Protein AF-A0A2N2MME7-F1 (afdb_monomer_lite)

Sequence (138 aa):
MQFLLTRYKDKFPQVGLAIVLGLVLFVENSAFMFFGTQQIQPSSSSIYLYSISIASILALWVHYDSRSSGISLGMDQAMYIFFGWPITFPIYAFRSRGFRRGGLLLLAFLGITILAVIIAFVITIILNIGIAIISVGK

Secondary structure (DSSP, 8-state):
-HHHHHHHHTHHHHHHHHHHHHHHHHHHHHHHHHHHHTTPPPPHHHHHHHHHHHHHHHHHHHHHHHHHHT----TTHHHHHHHHHHHHHHHHHHHHHHHHHHHHHHHHHHHHHHHHHHHHHHHHHHHHHHHHHHHHT-

Structure (mmCIF, N/CA/C/O backbone):
data_AF-A0A2N2MME7-F1
#
_entry.id   AF-A0A2N2MME7-F1
#
loop_
_atom_site.group_PDB
_atom_site.id
_atom_site.type_symbol
_atom_site.label_atom_id
_atom_site.label_alt_id
_atom_site.label_comp_id
_atom_site.label_asym_id
_atom_site.label_entity_id
_atom_site.label_seq_id
_atom_site.pdbx_PDB_ins_code
_atom_site.Cartn_x
_atom_site.Cartn_y
_atom_site.Cartn_z
_atom_site.occupancy
_atom_site.B_iso_or_equiv
_atom_site.auth_seq_id
_atom_site.auth_comp_id
_atom_site.auth_asym_id
_atom_site.auth_atom_id
_atom_site.pdbx_PDB_model_num
ATOM 1 N N . MET A 1 1 ? -3.282 -13.848 33.051 1.00 47.06 1 MET A N 1
ATOM 2 C CA . MET A 1 1 ? -2.442 -14.481 32.003 1.00 47.06 1 MET A CA 1
ATOM 3 C C . MET A 1 1 ? -3.173 -14.660 30.661 1.00 47.06 1 MET A C 1
ATOM 5 O O . MET A 1 1 ? -2.563 -14.393 29.636 1.00 47.06 1 MET A O 1
ATOM 9 N N . GLN A 1 2 ? -4.477 -14.988 30.629 1.00 46.09 2 GLN A N 1
ATOM 10 C CA . GLN A 1 2 ? -5.284 -15.079 29.387 1.00 46.09 2 GLN A CA 1
ATOM 11 C C . GLN A 1 2 ? -5.316 -13.800 28.519 1.00 46.09 2 GLN A C 1
ATOM 13 O O . GLN A 1 2 ? -5.318 -13.897 27.298 1.00 46.09 2 GLN A O 1
ATOM 18 N N . PHE A 1 3 ? -5.263 -12.608 29.126 1.00 47.12 3 PHE A N 1
ATOM 19 C CA . PHE A 1 3 ? -5.326 -11.318 28.415 1.00 47.12 3 PHE A CA 1
ATOM 20 C C . PHE A 1 3 ? -4.100 -11.017 27.525 1.00 47.12 3 PHE A C 1
ATOM 22 O O . PHE A 1 3 ? -4.172 -10.210 26.602 1.00 47.12 3 PHE A O 1
ATOM 29 N N . LEU A 1 4 ? -2.953 -11.650 27.799 1.00 48.53 4 LEU A N 1
ATOM 30 C CA . LEU A 1 4 ? -1.739 -11.478 26.990 1.00 48.53 4 LEU A CA 1
ATOM 31 C C . LEU A 1 4 ? -1.727 -12.403 25.766 1.00 48.53 4 LEU A C 1
ATOM 33 O O . LEU A 1 4 ? -1.183 -12.029 24.729 1.00 48.53 4 LEU A O 1
ATOM 37 N N . LEU A 1 5 ? -2.363 -13.575 25.867 1.00 47.44 5 LEU A N 1
ATOM 38 C CA . LEU A 1 5 ? -2.433 -14.554 24.779 1.00 47.44 5 LEU A CA 1
ATOM 39 C C . LEU A 1 5 ? -3.387 -14.112 23.660 1.00 47.44 5 LEU A C 1
ATOM 41 O O . LEU A 1 5 ? -3.098 -14.346 22.489 1.00 47.44 5 LEU A O 1
ATOM 45 N N . THR A 1 6 ? -4.479 -13.416 23.990 1.00 51.62 6 THR A N 1
ATOM 46 C CA . THR A 1 6 ? -5.397 -12.834 22.993 1.00 51.62 6 THR A CA 1
ATOM 47 C C . THR A 1 6 ? -4.729 -11.714 22.195 1.00 51.62 6 THR A C 1
ATOM 49 O O . THR A 1 6 ? -4.706 -11.763 20.970 1.00 51.62 6 THR A O 1
ATOM 52 N N . ARG A 1 7 ? -4.039 -10.783 22.870 1.00 50.59 7 ARG A N 1
ATOM 53 C CA . ARG A 1 7 ? -3.322 -9.667 22.220 1.00 50.59 7 ARG A CA 1
ATOM 54 C C . ARG A 1 7 ? -2.233 -10.095 21.229 1.00 50.59 7 ARG A C 1
ATOM 56 O O . ARG A 1 7 ? -1.903 -9.327 20.328 1.00 50.59 7 ARG A O 1
ATOM 63 N N . TYR A 1 8 ? -1.620 -11.264 21.427 1.00 47.22 8 TYR A N 1
ATOM 64 C CA . TYR A 1 8 ? -0.568 -11.779 20.544 1.00 47.22 8 TYR A CA 1
ATOM 65 C C . TYR A 1 8 ? -1.148 -12.394 19.262 1.00 47.22 8 TYR A C 1
ATOM 67 O O . TYR A 1 8 ? -0.596 -12.201 18.180 1.00 47.22 8 TYR A O 1
ATOM 75 N N . LYS A 1 9 ? -2.303 -13.065 19.368 1.00 50.97 9 LYS A N 1
ATOM 76 C CA . LYS A 1 9 ? -3.005 -13.694 18.238 1.00 50.97 9 LYS A CA 1
ATOM 77 C C . LYS A 1 9 ? -3.521 -12.662 17.225 1.00 50.97 9 LYS A C 1
ATOM 79 O O . LYS A 1 9 ? -3.530 -12.927 16.027 1.00 50.97 9 LYS A O 1
ATOM 84 N N . ASP A 1 10 ? -3.848 -11.466 17.705 1.00 55.22 10 ASP A N 1
ATOM 85 C CA . ASP A 1 10 ? -4.435 -10.392 16.902 1.00 55.22 10 ASP A CA 1
ATOM 86 C C . ASP A 1 10 ? -3.422 -9.521 16.137 1.00 55.22 10 ASP A C 1
ATOM 88 O O . ASP A 1 10 ? -3.782 -8.848 15.173 1.00 55.22 10 ASP A O 1
ATOM 92 N N . LYS A 1 11 ? -2.135 -9.540 16.512 1.00 57.62 11 LYS A N 1
ATOM 93 C CA . LYS A 1 11 ? -1.083 -8.815 15.769 1.00 57.62 11 LYS A CA 1
ATOM 94 C C . LYS A 1 11 ? -0.630 -9.543 14.503 1.00 57.62 11 LYS A C 1
ATOM 96 O O . LYS A 1 11 ? -0.173 -8.902 13.559 1.00 57.62 11 LYS A O 1
ATOM 101 N N . PHE A 1 12 ? -0.771 -10.868 14.477 1.00 59.06 12 PHE A N 1
ATOM 102 C CA . PHE A 1 12 ? -0.421 -11.716 13.338 1.00 59.06 12 PHE A CA 1
ATOM 103 C C . PHE A 1 12 ? -1.139 -11.324 12.026 1.00 59.06 12 PHE A C 1
ATOM 105 O O . PHE A 1 12 ? -0.449 -11.158 11.018 1.00 59.06 12 PHE A O 1
ATOM 112 N N . PRO A 1 13 ? -2.470 -11.079 12.000 1.00 76.56 13 PRO A N 1
ATOM 113 C CA . PRO A 1 13 ? -3.146 -10.649 10.775 1.00 76.56 13 PRO A CA 1
ATOM 114 C C . PRO A 1 13 ? -2.687 -9.270 10.286 1.00 76.56 13 PRO A C 1
ATOM 116 O O . PRO A 1 13 ? -2.645 -9.042 9.084 1.00 76.56 13 PRO A O 1
ATOM 119 N N . GLN A 1 14 ? -2.293 -8.357 11.177 1.00 81.50 14 GLN A N 1
ATOM 120 C CA . GLN A 1 14 ? -1.911 -6.991 10.793 1.00 81.50 14 GLN A CA 1
ATOM 121 C C . GLN A 1 14 ? -0.571 -6.958 10.057 1.00 81.50 14 GLN A C 1
ATOM 123 O O . GLN A 1 14 ? -0.448 -6.308 9.023 1.00 81.50 14 GLN A O 1
ATOM 128 N N . VAL A 1 15 ? 0.425 -7.695 10.558 1.00 85.00 15 VAL A N 1
ATOM 129 C CA . VAL A 1 15 ? 1.726 -7.820 9.881 1.00 85.00 15 VAL A CA 1
ATOM 130 C C . VAL A 1 15 ? 1.561 -8.552 8.550 1.00 85.00 15 VAL A C 1
ATOM 132 O O . VAL A 1 15 ? 2.112 -8.110 7.545 1.00 85.00 15 VAL A O 1
ATOM 135 N N . GLY A 1 16 ? 0.751 -9.616 8.517 1.00 89.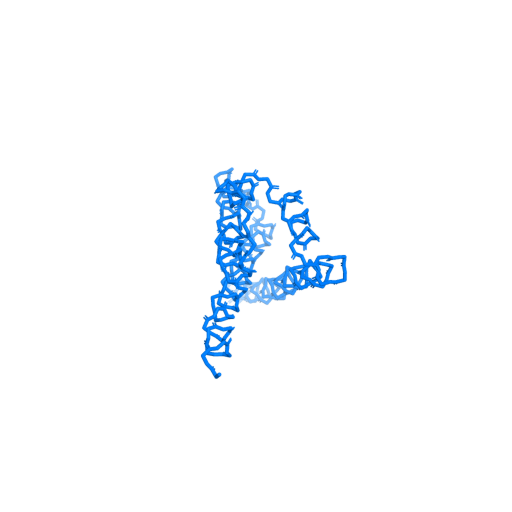69 16 GLY A N 1
ATOM 136 C CA . GLY A 1 16 ? 0.423 -10.321 7.277 1.00 89.69 16 GLY A CA 1
ATOM 137 C C . GLY A 1 16 ? -0.207 -9.399 6.232 1.00 89.69 16 GLY A C 1
ATOM 138 O O . GLY A 1 16 ? 0.254 -9.355 5.096 1.00 89.69 16 GLY A O 1
ATOM 139 N N . LEU A 1 17 ? -1.201 -8.596 6.621 1.00 90.94 17 LEU A N 1
ATOM 140 C CA . LEU A 1 17 ? -1.848 -7.634 5.726 1.00 90.94 17 LEU A CA 1
ATOM 141 C C . LEU A 1 17 ? -0.911 -6.504 5.291 1.00 90.94 17 LEU A C 1
ATOM 143 O O . LEU A 1 17 ? -1.012 -6.062 4.153 1.00 90.94 17 LEU A O 1
ATOM 147 N N . ALA A 1 18 ? 0.035 -6.081 6.133 1.00 90.38 18 ALA A N 1
ATOM 148 C CA . ALA A 1 18 ? 1.076 -5.130 5.744 1.00 90.38 18 ALA A CA 1
ATOM 149 C C . ALA A 1 18 ? 2.013 -5.691 4.670 1.00 90.38 18 ALA A C 1
ATOM 151 O O . ALA A 1 18 ? 2.341 -4.988 3.716 1.00 90.38 18 ALA A O 1
ATOM 152 N N . ILE A 1 19 ? 2.407 -6.960 4.798 1.00 91.81 19 ILE A N 1
ATOM 153 C CA . ILE A 1 19 ? 3.228 -7.648 3.796 1.00 91.81 19 ILE A CA 1
ATOM 154 C C . ILE A 1 19 ? 2.445 -7.797 2.489 1.00 91.81 19 ILE A C 1
ATOM 156 O O . ILE A 1 19 ? 2.966 -7.464 1.429 1.00 91.81 19 ILE A O 1
ATOM 160 N N . VAL A 1 20 ? 1.186 -8.242 2.559 1.00 94.38 20 VAL A N 1
ATOM 161 C CA . VAL A 1 20 ? 0.315 -8.377 1.380 1.00 94.38 20 VAL A CA 1
ATOM 162 C C . VAL A 1 20 ? 0.106 -7.023 0.700 1.00 94.38 20 VAL A C 1
ATOM 164 O O . VAL A 1 20 ? 0.247 -6.934 -0.515 1.00 94.38 20 VAL A O 1
ATOM 167 N N . LEU A 1 21 ? -0.151 -5.961 1.468 1.00 94.19 21 LEU A N 1
ATOM 168 C CA . LEU A 1 21 ? -0.248 -4.596 0.954 1.00 94.19 21 LEU A CA 1
ATOM 169 C C . LEU A 1 21 ? 1.041 -4.174 0.245 1.00 94.19 21 LEU A C 1
ATOM 171 O O . LEU A 1 21 ? 0.983 -3.672 -0.871 1.00 94.19 21 LEU A O 1
ATOM 175 N N . GLY A 1 22 ? 2.199 -4.396 0.872 1.00 93.25 22 GLY A N 1
ATOM 176 C CA . GLY A 1 22 ? 3.496 -4.071 0.284 1.00 93.25 22 GLY A CA 1
ATOM 177 C C . GLY A 1 22 ? 3.753 -4.818 -1.025 1.00 93.25 22 GLY A C 1
ATOM 178 O O . GLY A 1 22 ? 4.205 -4.208 -1.989 1.00 93.25 22 GLY A O 1
ATOM 179 N N . LEU A 1 23 ? 3.413 -6.110 -1.091 1.00 94.31 23 LEU A N 1
ATOM 180 C CA . LEU A 1 23 ? 3.529 -6.917 -2.309 1.00 94.31 23 LEU A CA 1
ATOM 181 C C . LEU A 1 23 ? 2.602 -6.419 -3.420 1.00 94.31 23 LEU A C 1
ATOM 183 O O . LEU A 1 23 ? 3.045 -6.282 -4.557 1.00 94.31 23 LEU A O 1
ATOM 187 N N . VAL A 1 24 ? 1.342 -6.119 -3.100 1.00 95.00 24 VAL A N 1
ATOM 188 C CA . VAL A 1 24 ? 0.381 -5.586 -4.076 1.00 95.00 24 VAL A CA 1
ATOM 189 C C . VAL A 1 24 ? 0.845 -4.235 -4.604 1.00 95.00 24 VAL A C 1
ATOM 191 O O . VAL A 1 24 ? 0.970 -4.073 -5.814 1.00 95.00 24 VAL A O 1
ATOM 194 N N . LEU A 1 25 ? 1.218 -3.310 -3.717 1.00 94.12 25 LEU A N 1
ATOM 195 C CA . LEU A 1 25 ? 1.767 -2.015 -4.115 1.00 94.12 25 LEU A CA 1
ATOM 196 C C . LEU A 1 25 ? 3.020 -2.182 -4.976 1.00 94.12 25 LEU A C 1
ATOM 198 O O . LEU A 1 25 ? 3.173 -1.485 -5.973 1.00 94.12 25 LEU A O 1
ATOM 202 N N . PHE A 1 26 ? 3.915 -3.104 -4.627 1.00 93.06 26 PHE A N 1
ATOM 203 C CA . PHE A 1 26 ? 5.113 -3.369 -5.413 1.00 93.06 26 PHE A CA 1
ATOM 204 C C . PHE A 1 26 ? 4.781 -3.844 -6.837 1.00 93.06 26 PHE A C 1
ATOM 206 O O . PHE A 1 26 ? 5.327 -3.305 -7.803 1.00 93.06 26 PHE A O 1
ATOM 213 N N . VAL A 1 27 ? 3.872 -4.813 -6.978 1.00 92.81 27 VAL A N 1
ATOM 214 C CA . VAL A 1 27 ? 3.445 -5.341 -8.283 1.00 92.81 27 VAL A CA 1
ATOM 215 C C . VAL A 1 27 ? 2.782 -4.248 -9.120 1.00 92.81 27 VAL A C 1
ATOM 217 O O . VAL A 1 27 ? 3.136 -4.074 -10.285 1.00 92.81 27 VAL A O 1
ATOM 220 N N . GLU A 1 28 ? 1.873 -3.474 -8.531 1.00 93.12 28 GLU A N 1
ATOM 221 C CA . GLU A 1 28 ? 1.144 -2.411 -9.230 1.00 93.12 28 GLU A CA 1
ATOM 222 C C . GLU A 1 28 ? 2.062 -1.279 -9.688 1.00 93.12 28 GLU A C 1
ATOM 224 O O . GLU A 1 28 ? 1.994 -0.859 -10.844 1.00 93.12 28 GLU A O 1
ATOM 229 N N . ASN A 1 29 ? 2.973 -0.823 -8.821 1.00 92.94 29 ASN A N 1
ATOM 230 C CA . ASN A 1 29 ? 3.945 0.209 -9.179 1.00 92.94 29 ASN A CA 1
ATOM 231 C C . ASN A 1 29 ? 4.909 -0.282 -10.265 1.00 92.94 29 ASN A C 1
ATOM 233 O O . ASN A 1 29 ? 5.204 0.463 -11.198 1.00 92.94 29 ASN A O 1
ATOM 237 N N . SER A 1 30 ? 5.356 -1.540 -10.190 1.00 90.62 30 SER A N 1
ATOM 238 C CA . SER A 1 30 ? 6.227 -2.129 -11.215 1.00 90.62 30 SER A CA 1
ATOM 239 C C . SER A 1 30 ? 5.514 -2.223 -12.564 1.00 90.62 30 SER A C 1
ATOM 241 O O . SER A 1 30 ? 6.074 -1.835 -13.587 1.00 90.62 30 SER A O 1
ATOM 243 N N . ALA A 1 31 ? 4.256 -2.674 -12.572 1.00 90.25 31 ALA A N 1
ATOM 244 C CA . ALA A 1 31 ? 3.443 -2.739 -13.781 1.00 90.25 31 ALA A CA 1
ATOM 245 C C . ALA A 1 31 ? 3.228 -1.345 -14.388 1.00 90.25 31 ALA A C 1
ATOM 247 O O . ALA A 1 31 ? 3.432 -1.156 -15.586 1.00 90.25 31 ALA A O 1
ATOM 248 N N . PHE A 1 32 ? 2.869 -0.355 -13.565 1.00 89.44 32 PHE A N 1
ATOM 249 C CA . PHE A 1 32 ? 2.662 1.021 -14.014 1.00 89.44 32 PHE A CA 1
ATOM 250 C C . PHE A 1 32 ? 3.927 1.620 -14.645 1.00 89.44 32 PHE A C 1
ATOM 252 O O . PHE A 1 32 ? 3.864 2.189 -15.735 1.00 89.44 32 PHE A O 1
ATOM 259 N N . MET A 1 33 ? 5.085 1.453 -13.999 1.00 90.19 33 MET A N 1
ATOM 260 C CA . MET A 1 33 ? 6.359 1.951 -14.520 1.00 90.19 33 MET A CA 1
ATOM 261 C C . MET A 1 33 ? 6.767 1.247 -15.815 1.00 90.19 33 MET A C 1
ATOM 263 O O . MET A 1 33 ? 7.185 1.913 -16.760 1.00 90.19 33 MET A O 1
ATOM 267 N N . PHE A 1 34 ? 6.591 -0.074 -15.895 1.00 87.56 34 PHE A N 1
ATOM 268 C CA . PHE A 1 34 ? 6.898 -0.840 -17.100 1.00 87.56 34 PHE A CA 1
ATOM 269 C C . PHE A 1 34 ? 6.028 -0.420 -18.294 1.00 87.56 34 PHE A C 1
ATOM 271 O O . PHE A 1 34 ? 6.549 -0.175 -19.384 1.00 87.56 34 PHE A O 1
ATOM 278 N N . PHE A 1 35 ? 4.713 -0.265 -18.092 1.00 88.69 35 PHE A N 1
ATOM 279 C CA . PHE A 1 35 ? 3.817 0.256 -19.130 1.00 88.69 35 PHE A CA 1
ATOM 280 C C . PHE A 1 35 ? 4.225 1.663 -19.577 1.00 88.69 35 PHE A C 1
ATOM 282 O O . PHE A 1 35 ? 4.264 1.933 -20.778 1.00 88.69 35 PHE A O 1
ATOM 289 N N . GLY A 1 36 ? 4.619 2.520 -18.629 1.00 87.00 36 GLY A N 1
ATOM 290 C CA . GLY A 1 36 ? 5.151 3.850 -18.918 1.00 87.00 36 GLY A CA 1
ATOM 291 C C . GLY A 1 36 ? 6.401 3.816 -19.800 1.00 87.00 36 GLY A C 1
ATOM 292 O O . GLY A 1 36 ? 6.488 4.579 -20.760 1.00 87.00 36 GLY A O 1
ATOM 293 N N . THR A 1 37 ? 7.343 2.901 -19.543 1.00 86.62 37 THR A N 1
ATOM 294 C CA . THR A 1 37 ? 8.570 2.795 -20.352 1.00 86.62 37 THR A CA 1
ATOM 295 C C . THR A 1 37 ? 8.339 2.216 -21.743 1.00 86.62 37 THR A C 1
ATOM 297 O O . THR A 1 37 ? 9.055 2.572 -22.671 1.00 86.62 37 THR A O 1
ATOM 300 N N . GLN A 1 38 ? 7.324 1.365 -21.907 1.00 85.31 38 GLN A N 1
ATOM 301 C CA . GLN A 1 38 ? 6.946 0.795 -23.206 1.00 85.31 38 GLN A CA 1
ATOM 302 C C . GLN A 1 38 ? 5.971 1.687 -23.995 1.00 85.31 38 GLN A C 1
ATOM 304 O O . GLN A 1 38 ? 5.559 1.315 -25.089 1.00 85.31 38 GLN A O 1
ATOM 309 N N . GLN A 1 39 ? 5.571 2.842 -23.444 1.00 86.00 39 GLN A N 1
ATOM 310 C CA . GLN A 1 39 ? 4.527 3.713 -24.006 1.00 86.00 39 GLN A CA 1
ATOM 311 C C . GLN A 1 39 ? 3.194 2.982 -24.263 1.00 86.00 39 GLN A C 1
ATOM 313 O O . GLN A 1 39 ? 2.401 3.374 -25.118 1.00 86.00 39 GLN A O 1
ATOM 318 N N . ILE A 1 40 ? 2.928 1.918 -23.503 1.00 88.00 40 ILE A N 1
ATOM 319 C CA . ILE A 1 40 ? 1.686 1.153 -23.586 1.00 88.00 40 ILE A CA 1
ATOM 320 C C . ILE A 1 40 ? 0.682 1.813 -22.649 1.00 88.00 40 ILE A C 1
ATOM 322 O O . ILE A 1 40 ? 0.927 1.945 -21.450 1.00 88.00 40 ILE A O 1
ATOM 326 N N . GLN A 1 41 ? -0.472 2.207 -23.183 1.00 86.75 41 GLN A N 1
ATOM 327 C CA . GLN A 1 41 ? -1.559 2.700 -22.343 1.00 86.75 41 GLN A CA 1
ATOM 328 C C . GLN A 1 41 ? -2.189 1.523 -21.582 1.00 86.75 41 GLN A C 1
ATOM 330 O O . GLN A 1 41 ? -2.663 0.577 -22.219 1.00 86.75 41 GLN A O 1
ATOM 335 N N . PRO A 1 42 ? -2.214 1.546 -20.237 1.00 86.06 42 PRO A N 1
ATOM 336 C CA . PRO A 1 42 ? -2.921 0.530 -19.474 1.00 86.06 42 PRO A CA 1
ATOM 337 C C . PRO A 1 42 ? -4.422 0.620 -19.764 1.00 86.06 42 PRO A C 1
ATOM 339 O O . PRO A 1 42 ? -4.979 1.709 -19.921 1.00 86.06 42 PRO A O 1
ATOM 342 N N . SER A 1 43 ? -5.096 -0.528 -19.812 1.00 88.62 43 SER A N 1
ATOM 343 C CA . SER A 1 43 ? -6.548 -0.554 -19.973 1.00 88.62 43 SER A CA 1
ATOM 344 C C . SER A 1 43 ? -7.241 0.102 -18.777 1.00 88.62 43 SER A C 1
ATOM 346 O O . SER A 1 43 ? -6.777 0.020 -17.636 1.00 88.62 43 SER A O 1
ATOM 348 N N . SER A 1 44 ? -8.399 0.724 -19.014 1.00 87.44 44 SER A N 1
ATOM 349 C CA . SER A 1 44 ? -9.182 1.366 -17.949 1.00 87.44 44 SER A CA 1
ATOM 350 C C . SER A 1 44 ? -9.557 0.387 -16.831 1.00 87.44 44 SER A C 1
ATOM 352 O O . SER A 1 44 ? -9.613 0.773 -15.667 1.00 87.44 44 SER A O 1
ATOM 354 N N . SER A 1 45 ? -9.742 -0.897 -17.159 1.00 89.44 45 SER A N 1
ATOM 355 C CA . SER A 1 45 ? -9.986 -1.963 -16.181 1.00 89.44 45 SER A CA 1
ATOM 356 C C . SER A 1 45 ? -8.850 -2.120 -15.167 1.00 89.44 45 SER A C 1
ATOM 358 O O . SER A 1 45 ? -9.123 -2.395 -14.002 1.00 89.44 45 SER A O 1
ATOM 360 N N . SER A 1 46 ? -7.593 -1.905 -15.569 1.00 87.06 46 SER A N 1
ATOM 361 C CA . SER A 1 46 ? -6.434 -2.039 -14.678 1.00 87.06 46 SER A CA 1
ATOM 362 C C . SER A 1 46 ? -6.455 -1.009 -13.552 1.00 87.06 46 SER A C 1
ATOM 364 O O . SER A 1 46 ? -6.145 -1.343 -12.415 1.00 87.06 46 SER A O 1
ATOM 366 N N . ILE A 1 47 ? -6.910 0.217 -13.830 1.00 86.94 47 ILE A N 1
ATOM 367 C CA . ILE A 1 47 ? -7.029 1.279 -12.817 1.00 86.94 47 ILE A CA 1
ATOM 368 C C . ILE A 1 47 ? -8.030 0.872 -11.728 1.00 86.94 47 ILE A C 1
ATOM 370 O O . ILE A 1 47 ? -7.763 1.039 -10.537 1.00 86.94 47 ILE A O 1
ATOM 374 N N . TYR A 1 48 ? -9.173 0.302 -12.124 1.00 90.88 48 TYR A N 1
ATOM 375 C CA . TYR A 1 48 ? -10.168 -0.178 -11.166 1.00 90.88 48 TYR A CA 1
ATOM 376 C C . TYR A 1 48 ? -9.654 -1.370 -10.364 1.00 90.88 48 TYR A C 1
ATOM 378 O O . TYR A 1 48 ? -9.862 -1.409 -9.156 1.00 90.88 48 TYR A O 1
ATOM 386 N N . LEU A 1 49 ? -8.948 -2.306 -11.006 1.00 90.62 49 LEU A N 1
ATOM 387 C CA . LEU A 1 49 ? -8.353 -3.453 -10.320 1.00 90.62 49 LEU A CA 1
ATOM 388 C C . LEU A 1 49 ? -7.346 -3.017 -9.249 1.00 90.62 49 LEU A C 1
ATOM 390 O O . LEU A 1 49 ? -7.429 -3.521 -8.132 1.00 90.62 49 LEU A O 1
ATOM 394 N N . TYR A 1 50 ? -6.478 -2.047 -9.554 1.00 91.00 50 TYR A N 1
ATOM 395 C CA . TYR A 1 50 ? -5.504 -1.508 -8.596 1.00 91.00 50 TYR A CA 1
ATOM 396 C C . TYR A 1 50 ? -6.171 -0.764 -7.433 1.00 91.00 50 TYR A C 1
ATOM 398 O O . TYR A 1 50 ? -5.765 -0.851 -6.278 1.00 91.00 50 TYR A O 1
ATOM 406 N N . SER A 1 51 ? -7.253 -0.035 -7.707 1.00 90.88 51 SER 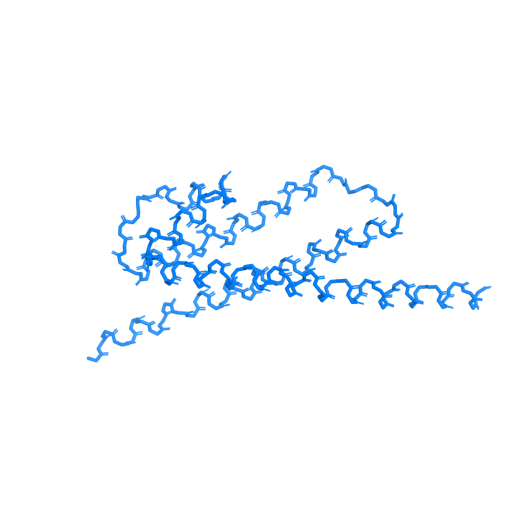A N 1
ATOM 407 C CA . SER A 1 51 ? -8.002 0.621 -6.633 1.00 90.88 51 SER A CA 1
ATOM 408 C C . SER A 1 51 ? -8.706 -0.403 -5.730 1.00 90.88 51 SER A C 1
ATOM 410 O O . SER A 1 51 ? -8.650 -0.297 -4.504 1.00 90.88 51 SER A O 1
ATOM 412 N N . ILE A 1 52 ? -9.333 -1.428 -6.323 1.00 94.12 52 ILE A N 1
ATOM 413 C CA . ILE A 1 52 ? -10.085 -2.469 -5.606 1.00 94.12 52 ILE A CA 1
ATOM 414 C C . ILE A 1 52 ? -9.163 -3.350 -4.756 1.00 94.12 52 ILE A C 1
ATOM 416 O O . ILE A 1 52 ? -9.538 -3.707 -3.638 1.00 94.12 52 ILE A O 1
ATOM 420 N N . SER A 1 53 ? -7.972 -3.706 -5.240 1.00 94.31 53 SER A N 1
ATOM 421 C CA . SER A 1 53 ? -6.994 -4.511 -4.494 1.00 94.31 53 SER A CA 1
ATOM 422 C C . SER A 1 53 ? -6.557 -3.797 -3.206 1.00 94.31 53 SER A C 1
ATOM 424 O O . SER A 1 53 ? -6.687 -4.360 -2.115 1.00 94.31 53 SER A O 1
ATOM 426 N N . ILE A 1 54 ? -6.137 -2.530 -3.305 1.00 93.75 54 ILE A N 1
ATOM 427 C CA . ILE A 1 54 ? -5.736 -1.697 -2.164 1.00 93.75 54 ILE A CA 1
ATOM 428 C C . ILE A 1 54 ? -6.916 -1.518 -1.206 1.00 93.75 54 ILE A C 1
ATOM 430 O O . ILE A 1 54 ? -6.787 -1.758 -0.002 1.00 93.75 54 ILE A O 1
ATOM 434 N N . ALA A 1 55 ? -8.086 -1.151 -1.736 1.00 94.31 55 ALA A N 1
ATOM 435 C CA . ALA A 1 55 ? -9.304 -0.963 -0.958 1.00 94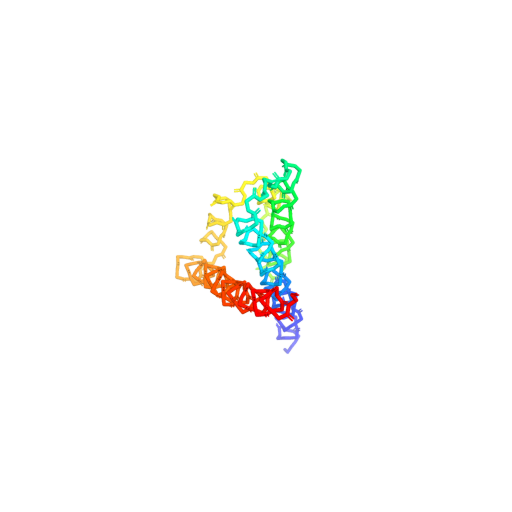.31 55 ALA A CA 1
ATOM 436 C C . ALA A 1 55 ? -9.700 -2.224 -0.174 1.00 94.31 55 ALA A C 1
ATOM 438 O O . ALA A 1 55 ? -10.044 -2.133 1.006 1.00 94.31 55 ALA A O 1
ATOM 439 N N . SER A 1 56 ? -9.603 -3.402 -0.796 1.00 94.25 56 SER A N 1
ATOM 440 C CA . SER A 1 56 ? -9.900 -4.693 -0.162 1.00 94.25 56 SER A CA 1
ATOM 441 C C . SER A 1 56 ? -8.961 -4.973 1.006 1.00 94.25 56 SER A C 1
ATOM 443 O O . SER A 1 56 ? -9.409 -5.350 2.089 1.00 94.25 56 SER A O 1
ATOM 445 N N . ILE A 1 57 ? -7.656 -4.757 0.814 1.00 94.44 57 ILE A N 1
ATOM 446 C CA . ILE A 1 57 ? -6.649 -5.005 1.851 1.00 94.44 57 ILE A CA 1
ATOM 447 C C . ILE A 1 57 ? -6.838 -4.048 3.027 1.00 94.44 57 ILE A C 1
ATOM 449 O O . ILE A 1 57 ? -6.805 -4.482 4.178 1.00 94.44 57 ILE A O 1
ATOM 453 N N . LEU A 1 58 ? -7.097 -2.765 2.760 1.00 93.12 58 LEU A N 1
ATOM 454 C CA . LEU A 1 58 ? -7.371 -1.775 3.802 1.00 93.12 58 LEU A CA 1
ATOM 455 C C . LEU A 1 58 ? -8.675 -2.073 4.551 1.00 93.12 58 LEU A C 1
ATOM 457 O O . LEU A 1 58 ? -8.714 -1.974 5.778 1.00 93.12 58 LEU A O 1
ATOM 461 N N . ALA A 1 59 ? -9.730 -2.480 3.843 1.00 92.25 59 ALA A N 1
ATOM 462 C CA . ALA A 1 59 ? -10.995 -2.870 4.455 1.00 92.25 59 ALA A CA 1
ATOM 463 C C . ALA A 1 59 ? -10.824 -4.094 5.369 1.00 92.25 59 ALA A C 1
ATOM 465 O O . ALA A 1 59 ? -11.299 -4.079 6.507 1.00 92.25 59 ALA A O 1
ATOM 466 N N . LEU A 1 60 ? -10.088 -5.117 4.918 1.00 90.81 60 LEU A N 1
ATOM 467 C CA . LEU A 1 60 ? -9.740 -6.282 5.736 1.00 90.81 60 LEU A CA 1
ATOM 468 C C . LEU A 1 60 ? -8.888 -5.885 6.940 1.00 90.81 60 LEU A C 1
ATOM 470 O O . LEU A 1 60 ? -9.179 -6.312 8.057 1.00 90.81 60 LEU A O 1
ATOM 474 N N . TRP A 1 61 ? -7.884 -5.027 6.745 1.00 90.25 61 TRP A N 1
ATOM 475 C CA . TRP A 1 61 ? -7.053 -4.516 7.833 1.00 90.25 61 TRP A CA 1
ATOM 476 C C . TRP A 1 61 ? -7.918 -3.895 8.917 1.00 90.25 61 TRP A C 1
ATOM 478 O O . TRP A 1 61 ? -7.822 -4.288 10.078 1.00 90.25 61 TRP A O 1
ATOM 488 N N . VAL A 1 62 ? -8.800 -2.967 8.554 1.00 88.31 62 VAL A N 1
ATOM 489 C CA . VAL A 1 62 ? -9.685 -2.300 9.512 1.00 88.31 62 VAL A CA 1
ATOM 490 C C . VAL A 1 62 ? -10.690 -3.260 10.138 1.00 88.31 62 VAL A C 1
ATOM 492 O O . VAL A 1 62 ? -10.989 -3.145 11.330 1.00 88.31 62 VAL A O 1
ATOM 495 N N . HIS A 1 63 ? -11.177 -4.243 9.384 1.00 86.75 63 HIS A N 1
ATOM 496 C CA . HIS A 1 63 ? -12.060 -5.270 9.921 1.00 86.75 63 HIS A CA 1
ATOM 497 C C . HIS A 1 63 ? -11.377 -6.074 11.038 1.00 86.75 63 HIS A C 1
ATOM 499 O O . HIS A 1 63 ? -11.917 -6.182 12.139 1.00 86.75 63 HIS A O 1
ATOM 505 N N . TYR A 1 64 ? -10.167 -6.586 10.803 1.00 85.44 64 TYR A N 1
ATOM 506 C CA . TYR A 1 64 ? -9.423 -7.326 11.826 1.00 85.44 64 TYR A CA 1
ATOM 507 C C . TYR A 1 64 ? -8.972 -6.427 12.978 1.00 85.44 64 TYR A C 1
ATOM 509 O O . TYR A 1 64 ? -9.059 -6.809 14.146 1.00 85.44 64 TYR A O 1
ATOM 517 N N . ASP A 1 65 ? -8.536 -5.210 12.668 1.00 85.31 65 ASP A N 1
ATOM 518 C CA . ASP A 1 65 ? -8.058 -4.268 13.668 1.00 85.31 65 ASP A CA 1
ATOM 519 C C . ASP A 1 65 ? -9.160 -3.809 14.629 1.00 85.31 65 ASP A C 1
ATOM 521 O O . ASP A 1 65 ? -8.950 -3.787 15.844 1.00 85.31 65 ASP A O 1
ATOM 525 N N . SER A 1 66 ? -10.356 -3.516 14.112 1.00 80.56 66 SER A N 1
ATOM 526 C CA . SER A 1 66 ? -11.511 -3.138 14.935 1.00 80.56 66 SER A CA 1
ATOM 527 C C . SER A 1 66 ? -11.932 -4.258 15.888 1.00 80.56 66 SER A C 1
ATOM 529 O O . SER A 1 66 ? -12.137 -3.996 17.075 1.00 80.56 66 SER A O 1
ATOM 531 N N . ARG A 1 67 ? -11.947 -5.513 15.411 1.00 78.62 67 ARG A N 1
ATOM 532 C CA . ARG A 1 67 ? -12.222 -6.693 16.246 1.00 78.62 67 ARG A CA 1
ATOM 533 C C . ARG A 1 67 ? -11.184 -6.883 17.348 1.00 78.62 67 ARG A C 1
ATOM 535 O O . ARG A 1 67 ? -11.563 -7.126 18.489 1.00 78.62 67 ARG A O 1
ATOM 542 N N . SER A 1 68 ? -9.900 -6.724 17.032 1.00 74.00 68 SER A N 1
ATOM 543 C CA . SER A 1 68 ? -8.817 -6.868 18.018 1.00 74.00 68 SER A CA 1
ATOM 544 C C . SER A 1 68 ? -8.779 -5.760 19.073 1.00 74.00 68 SER A C 1
ATOM 546 O O . SER A 1 68 ? -8.375 -5.978 20.214 1.00 74.00 68 SER A O 1
ATOM 548 N N . SER A 1 69 ? -9.207 -4.551 18.703 1.00 69.44 69 SER A N 1
ATOM 549 C CA . SER A 1 69 ? -9.137 -3.378 19.576 1.00 69.44 69 SER A CA 1
ATOM 550 C C . SER A 1 69 ? -10.377 -3.221 20.462 1.00 69.44 69 SER A C 1
ATOM 552 O O . SER A 1 69 ? -10.407 -2.322 21.300 1.00 69.44 69 SER A O 1
ATOM 554 N N . GLY A 1 70 ? -11.406 -4.063 20.281 1.00 65.06 70 GLY A N 1
ATOM 555 C CA . GLY A 1 70 ? -12.680 -3.968 21.004 1.00 65.06 70 GLY A CA 1
ATOM 556 C C . GLY A 1 70 ? -13.445 -2.669 20.725 1.00 65.06 70 GLY A C 1
ATOM 557 O O . GLY A 1 70 ? -14.368 -2.321 21.458 1.00 65.06 70 GLY A O 1
ATOM 558 N N . ILE A 1 71 ? -13.052 -1.927 19.686 1.00 65.94 71 ILE A N 1
ATOM 559 C CA . ILE A 1 71 ? -13.711 -0.686 19.296 1.00 65.94 71 ILE A CA 1
ATOM 560 C C . ILE A 1 71 ? -14.921 -1.095 18.462 1.00 65.94 71 ILE A C 1
ATOM 562 O O . ILE A 1 71 ? -14.760 -1.608 17.355 1.00 65.94 71 ILE A O 1
ATOM 566 N N . SER A 1 72 ? -16.123 -0.849 18.988 1.00 59.19 72 SER A N 1
ATOM 567 C CA . SER A 1 72 ? -17.385 -0.946 18.247 1.00 59.19 72 SER A CA 1
ATOM 568 C C . SER A 1 72 ? -17.422 0.131 17.160 1.00 59.19 72 SER A C 1
ATOM 570 O O . SER A 1 72 ? -18.089 1.157 17.284 1.00 59.19 72 SER A O 1
ATOM 572 N N . LEU A 1 73 ? -16.650 -0.066 16.098 1.00 64.50 73 LEU A N 1
ATOM 573 C CA . LEU A 1 73 ? -16.864 0.645 14.852 1.00 64.50 73 LEU A CA 1
ATOM 574 C C . LEU A 1 73 ? -18.119 0.043 14.232 1.00 64.50 73 LEU A C 1
ATOM 576 O O . LEU A 1 73 ? -18.262 -1.179 14.200 1.00 64.50 73 LEU A O 1
ATOM 580 N N . GLY A 1 74 ? -19.050 0.904 13.817 1.00 65.25 74 GLY A N 1
ATOM 581 C CA . GLY A 1 74 ? -20.286 0.466 13.175 1.00 65.25 74 GLY A CA 1
ATOM 582 C C . GLY A 1 74 ? -19.980 -0.535 12.062 1.00 65.25 74 GLY A C 1
ATOM 583 O O . GLY A 1 74 ? -18.932 -0.443 11.417 1.00 65.25 74 GLY A O 1
ATOM 584 N N . MET A 1 75 ? -20.890 -1.490 11.867 1.00 57.38 75 MET A N 1
ATOM 585 C CA . MET A 1 75 ? -20.769 -2.615 10.929 1.00 57.38 75 MET A CA 1
ATOM 586 C C . MET A 1 75 ? -20.301 -2.191 9.517 1.00 57.38 75 MET A C 1
ATOM 588 O O . MET A 1 75 ? -19.645 -2.967 8.826 1.00 57.38 75 MET A O 1
ATOM 592 N N . ASP A 1 76 ? -20.516 -0.925 9.154 1.00 80.94 76 ASP A N 1
ATOM 593 C CA . ASP A 1 76 ? -20.225 -0.334 7.847 1.00 80.94 76 ASP A CA 1
ATOM 594 C C . ASP A 1 76 ? -18.821 0.284 7.697 1.00 80.94 76 ASP A C 1
ATOM 596 O O . ASP A 1 76 ? -18.458 0.736 6.611 1.00 80.94 76 ASP A O 1
ATOM 600 N N . GLN A 1 77 ? -17.985 0.324 8.744 1.00 83.81 77 GLN A N 1
ATOM 601 C CA . GLN A 1 77 ? -16.690 1.025 8.682 1.00 83.81 77 GLN A CA 1
ATOM 602 C C . GLN A 1 77 ? -15.750 0.458 7.606 1.00 83.81 77 GLN A C 1
ATOM 604 O O . GLN A 1 77 ? -15.107 1.217 6.880 1.00 83.81 77 GLN A O 1
ATOM 609 N N . ALA A 1 78 ? -15.679 -0.870 7.482 1.00 84.56 78 ALA A N 1
ATOM 610 C CA . ALA A 1 78 ? -14.875 -1.518 6.447 1.00 84.56 78 ALA A CA 1
ATOM 611 C C . ALA A 1 78 ? -15.396 -1.185 5.038 1.00 84.56 78 ALA A C 1
ATOM 613 O O . ALA A 1 78 ? -14.604 -1.011 4.116 1.00 84.56 78 ALA A O 1
ATOM 614 N N . MET A 1 79 ? -16.714 -1.017 4.888 1.00 87.81 79 MET A N 1
ATOM 615 C CA . MET A 1 79 ? -17.351 -0.653 3.624 1.00 87.81 79 MET A CA 1
ATOM 616 C C . MET A 1 79 ? -17.033 0.796 3.228 1.00 87.81 79 MET A C 1
ATOM 618 O O . MET A 1 79 ? -16.667 1.056 2.085 1.00 87.81 79 MET A O 1
ATOM 622 N N . TYR A 1 80 ? -17.067 1.735 4.180 1.00 90.69 80 TYR A N 1
ATOM 623 C CA . TYR A 1 80 ? -16.640 3.120 3.933 1.00 90.69 80 TYR A CA 1
ATOM 624 C C . TYR A 1 80 ? -15.170 3.220 3.522 1.00 90.69 80 TYR A C 1
ATOM 626 O O . TYR A 1 80 ? -14.797 4.087 2.731 1.00 90.69 80 TYR A O 1
ATOM 634 N N . ILE A 1 81 ? -14.322 2.341 4.054 1.00 91.31 81 ILE A N 1
ATOM 635 C CA . ILE A 1 81 ? -12.924 2.249 3.631 1.00 91.31 81 ILE A CA 1
ATOM 636 C C . ILE A 1 81 ? -12.830 1.680 2.231 1.00 91.31 81 ILE A C 1
ATOM 638 O O . ILE A 1 81 ? -12.185 2.293 1.395 1.00 91.31 81 ILE A O 1
ATOM 642 N N . PHE A 1 82 ? -13.541 0.602 1.931 1.00 91.94 82 PHE A N 1
ATOM 643 C CA . PHE A 1 82 ? -13.528 0.021 0.596 1.00 91.94 82 PHE A CA 1
ATOM 644 C C . PHE A 1 82 ? -13.879 1.041 -0.510 1.00 91.94 82 PHE A C 1
ATOM 646 O O . PHE A 1 82 ? -13.168 1.147 -1.503 1.00 91.94 82 PHE A O 1
ATOM 653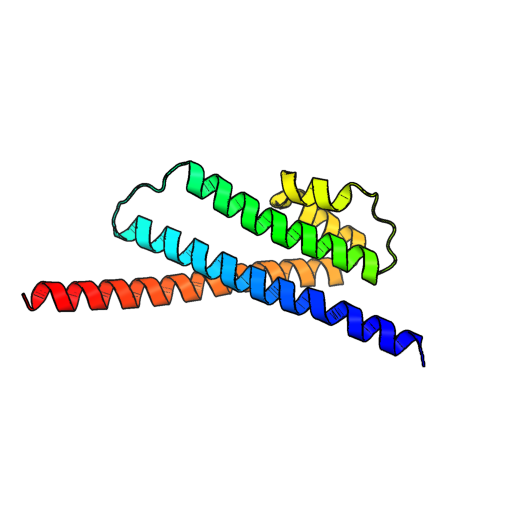 N N . PHE A 1 83 ? -14.925 1.852 -0.321 1.00 91.44 83 PHE A N 1
ATOM 654 C CA . PHE A 1 83 ? -15.358 2.819 -1.341 1.00 91.44 83 PHE A CA 1
ATOM 655 C C . PHE A 1 83 ? -14.634 4.172 -1.306 1.00 91.44 83 PHE A C 1
ATOM 657 O O . PHE A 1 83 ? -14.660 4.902 -2.293 1.00 91.44 83 PHE A O 1
ATOM 664 N N . GLY A 1 84 ? -1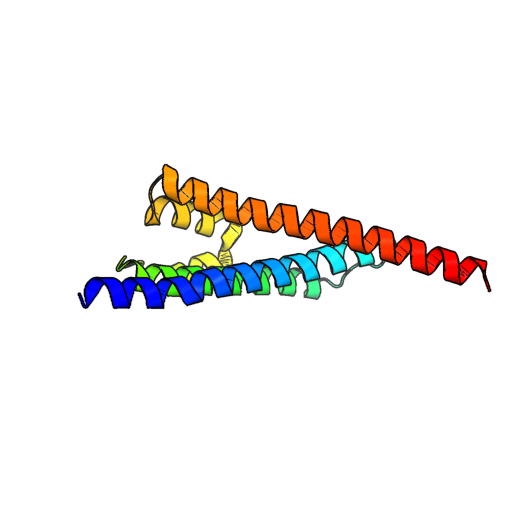4.013 4.536 -0.182 1.00 90.56 84 GLY A N 1
ATOM 665 C CA . GLY A 1 84 ? -13.537 5.901 0.067 1.00 90.56 84 GLY A CA 1
ATOM 666 C C . GLY A 1 84 ? -12.172 5.985 0.739 1.00 90.56 84 GLY A C 1
ATOM 667 O O . GLY A 1 84 ? -11.881 6.999 1.381 1.00 90.56 84 GLY A O 1
ATOM 668 N N . TRP A 1 85 ? -11.350 4.935 0.620 1.00 91.81 85 TRP A N 1
ATOM 669 C CA . TRP A 1 85 ? -10.117 4.760 1.391 1.00 91.81 85 TRP A CA 1
ATOM 670 C C . TRP A 1 85 ? -9.194 5.990 1.457 1.00 91.81 85 TRP A C 1
ATOM 672 O O . TRP A 1 85 ? -8.681 6.220 2.554 1.00 91.81 85 TRP A O 1
ATOM 682 N N . PRO A 1 86 ? -9.003 6.832 0.410 1.00 89.88 86 PRO A N 1
ATOM 683 C CA . PRO A 1 86 ? -8.079 7.965 0.502 1.00 89.88 86 PRO A CA 1
ATOM 684 C C . PRO A 1 86 ? -8.456 8.966 1.600 1.00 89.88 86 PRO A C 1
ATOM 686 O O . PRO A 1 86 ? -7.592 9.653 2.135 1.00 89.88 86 PRO A O 1
ATOM 689 N N . ILE A 1 87 ? -9.742 9.033 1.956 1.00 93.00 87 ILE A N 1
ATOM 690 C CA . ILE A 1 87 ? -10.274 9.940 2.978 1.00 93.00 87 ILE A CA 1
ATOM 691 C C . ILE A 1 87 ? -10.646 9.163 4.242 1.00 93.00 87 ILE A C 1
ATOM 693 O O . ILE A 1 87 ? -10.306 9.562 5.359 1.00 93.00 87 ILE A O 1
ATOM 697 N N . THR A 1 88 ? -11.334 8.032 4.097 1.00 91.50 88 THR A N 1
ATOM 698 C CA . THR A 1 88 ? -11.905 7.316 5.243 1.00 91.50 88 THR A CA 1
ATOM 699 C C . THR A 1 88 ? -10.855 6.550 6.042 1.00 91.50 88 THR A C 1
ATOM 701 O O . THR A 1 88 ? -10.996 6.447 7.263 1.00 91.50 88 THR A O 1
ATOM 704 N N . PHE A 1 89 ? -9.769 6.084 5.415 1.00 90.62 89 PHE A N 1
ATOM 705 C CA . PHE A 1 89 ? -8.678 5.409 6.121 1.00 90.62 89 PHE A CA 1
ATOM 706 C C . PHE A 1 89 ? -7.880 6.362 7.037 1.00 90.62 89 PHE A C 1
ATOM 708 O O . PHE A 1 89 ? -7.705 6.023 8.211 1.00 90.62 89 PHE A O 1
ATOM 715 N N . PRO A 1 90 ? -7.477 7.579 6.605 1.00 90.31 90 PRO A N 1
ATOM 716 C CA . PRO A 1 90 ? -6.904 8.582 7.507 1.00 90.31 90 PRO A CA 1
ATOM 717 C C . PRO A 1 90 ? -7.800 8.940 8.692 1.00 90.31 90 PRO A C 1
ATOM 719 O O . PRO A 1 90 ? -7.346 8.928 9.839 1.00 90.31 90 PRO A O 1
ATOM 722 N N . ILE A 1 91 ? -9.086 9.200 8.436 1.00 90.62 91 ILE A N 1
ATOM 723 C CA . ILE A 1 91 ? -10.058 9.515 9.493 1.00 90.62 91 ILE A CA 1
ATOM 724 C C . ILE A 1 91 ? -10.145 8.357 10.489 1.00 90.62 91 ILE A C 1
ATOM 726 O O . ILE A 1 91 ? -10.105 8.566 11.703 1.00 90.62 91 ILE A O 1
ATOM 730 N N . TYR A 1 92 ? -10.214 7.124 9.988 1.00 88.75 92 TYR A N 1
ATOM 731 C CA . TYR A 1 92 ? -10.209 5.926 10.813 1.00 88.75 92 TYR A CA 1
ATOM 732 C C . TYR A 1 92 ? -8.937 5.800 11.667 1.00 88.75 92 TYR A C 1
ATOM 734 O O . TYR A 1 92 ? -9.030 5.514 12.865 1.00 88.75 92 TYR A O 1
ATOM 742 N N . ALA A 1 93 ? -7.756 6.027 11.087 1.00 88.88 93 ALA A N 1
ATOM 743 C CA . ALA A 1 93 ? -6.479 5.902 11.786 1.00 88.88 93 ALA A CA 1
ATOM 744 C C . ALA A 1 93 ? -6.406 6.851 12.991 1.00 88.88 93 ALA A C 1
ATOM 746 O O . ALA A 1 93 ? -6.044 6.435 14.095 1.00 88.88 93 ALA A O 1
ATOM 747 N N . PHE A 1 94 ? -6.821 8.107 12.808 1.00 89.69 94 PHE A N 1
ATOM 748 C CA . PHE A 1 94 ? -6.871 9.086 13.892 1.00 89.69 94 PHE A CA 1
ATOM 749 C C . PHE A 1 94 ? -7.972 8.791 14.910 1.00 89.69 94 PHE A C 1
ATOM 751 O O . PHE A 1 94 ? -7.731 8.910 16.112 1.00 89.69 94 PHE A O 1
ATOM 758 N N . ARG A 1 95 ? -9.156 8.360 14.463 1.00 86.44 95 ARG A N 1
ATOM 759 C CA . ARG A 1 95 ? -10.290 8.069 15.353 1.00 86.44 95 ARG A CA 1
ATOM 760 C C . ARG A 1 95 ? -10.051 6.840 16.231 1.00 86.44 95 ARG A C 1
ATOM 762 O O . ARG A 1 95 ? -10.417 6.854 17.399 1.00 86.44 95 ARG A O 1
ATOM 769 N N . SER A 1 96 ? -9.434 5.790 15.690 1.00 83.06 96 SER A N 1
ATOM 770 C CA . SER A 1 96 ? -9.201 4.527 16.407 1.00 83.06 96 SER A CA 1
ATOM 771 C C . SER A 1 96 ? -8.051 4.598 17.418 1.00 83.06 96 SER A C 1
ATOM 773 O O . SER A 1 96 ? -8.081 3.907 18.433 1.00 83.06 96 SER A O 1
ATOM 775 N N . ARG A 1 97 ? -7.020 5.414 17.155 1.00 81.31 97 ARG A N 1
ATOM 776 C CA . ARG A 1 97 ? -5.751 5.390 17.908 1.00 81.31 97 ARG A CA 1
ATOM 777 C C . ARG A 1 97 ? -5.323 6.741 18.493 1.00 81.31 97 ARG A C 1
ATOM 779 O O . ARG A 1 97 ? -4.308 6.802 19.193 1.00 81.31 97 ARG A O 1
ATOM 786 N N . GLY A 1 98 ? -6.061 7.814 18.213 1.00 85.12 98 GLY A N 1
ATOM 787 C CA . GLY A 1 98 ? -5.683 9.189 18.542 1.00 85.12 98 GLY A CA 1
ATOM 788 C C . GLY A 1 98 ? -4.579 9.745 17.634 1.00 85.12 98 GLY A C 1
ATOM 789 O O . GLY A 1 98 ? -3.998 9.032 16.815 1.00 85.12 98 GLY A O 1
ATOM 790 N N . PHE A 1 99 ? -4.251 11.031 17.805 1.00 84.19 99 PHE A N 1
ATOM 791 C CA . PHE A 1 99 ? -3.372 11.772 16.888 1.00 84.19 99 PHE A CA 1
ATOM 792 C C . PHE A 1 99 ? -1.978 11.144 16.715 1.00 84.19 99 PHE A C 1
ATOM 794 O O . PHE A 1 99 ? -1.536 10.906 15.595 1.00 84.19 99 PHE A O 1
ATOM 801 N N . ARG A 1 100 ? -1.299 10.801 17.821 1.00 86.25 100 ARG A N 1
ATOM 802 C CA . ARG A 1 100 ? 0.081 10.278 17.782 1.00 86.25 100 ARG A CA 1
ATOM 803 C C . ARG A 1 100 ? 0.178 8.903 17.118 1.00 86.25 100 ARG A C 1
ATOM 805 O O . ARG A 1 100 ? 0.981 8.705 16.215 1.00 86.25 100 ARG A O 1
ATOM 812 N N . ARG A 1 101 ? -0.628 7.937 17.568 1.00 84.50 101 ARG A N 1
ATOM 813 C CA . ARG A 1 101 ? -0.563 6.553 17.065 1.00 84.50 101 ARG A CA 1
ATOM 814 C C . ARG A 1 101 ? -1.243 6.397 15.704 1.00 84.50 101 ARG A C 1
ATOM 816 O O . ARG A 1 101 ? -0.781 5.593 14.904 1.00 84.50 101 ARG A O 1
ATOM 823 N N . GLY A 1 102 ? -2.297 7.170 15.432 1.00 85.94 102 GLY A N 1
ATOM 824 C CA . GLY A 1 102 ? -2.910 7.253 14.105 1.00 85.94 102 GLY A CA 1
ATOM 825 C C . GLY A 1 102 ? -1.949 7.847 13.077 1.00 85.94 102 GLY A C 1
ATOM 826 O O . GLY A 1 102 ? -1.767 7.269 12.010 1.00 85.94 102 GLY A O 1
ATOM 827 N N . GLY A 1 103 ? -1.244 8.924 13.442 1.00 88.44 103 GLY A N 1
ATOM 828 C CA . GLY A 1 103 ? -0.200 9.517 12.605 1.00 88.44 103 GLY A CA 1
ATOM 829 C C . GLY A 1 103 ? 0.934 8.540 12.290 1.00 88.44 103 GLY A C 1
ATOM 830 O O . GLY A 1 103 ? 1.322 8.419 11.135 1.00 88.44 103 GLY A O 1
ATOM 831 N N . LEU A 1 104 ? 1.412 7.773 13.278 1.00 88.44 104 LEU A N 1
ATOM 832 C CA . LEU A 1 104 ? 2.420 6.728 13.047 1.00 88.44 104 LEU A CA 1
ATOM 833 C C . LEU A 1 104 ? 1.936 5.629 12.091 1.00 88.44 104 LEU A C 1
ATOM 835 O O . LEU A 1 104 ? 2.720 5.152 11.278 1.00 88.44 104 LEU A O 1
ATOM 839 N N . LEU A 1 105 ? 0.661 5.237 12.162 1.00 88.62 105 LEU A N 1
ATOM 840 C CA . LEU A 1 105 ? 0.092 4.250 11.243 1.00 88.62 105 LEU A CA 1
ATOM 841 C C . LEU A 1 105 ? 0.033 4.790 9.810 1.00 88.62 105 LEU A C 1
ATOM 843 O O . LEU A 1 105 ? 0.395 4.076 8.879 1.00 88.62 105 LEU A O 1
ATOM 847 N N . LEU A 1 106 ? -0.365 6.051 9.633 1.00 91.19 106 LEU A N 1
ATOM 848 C CA . LEU A 1 106 ? -0.366 6.693 8.318 1.00 91.19 106 LEU A CA 1
ATOM 849 C C . LEU A 1 106 ? 1.047 6.897 7.774 1.00 91.19 106 LEU A C 1
ATOM 851 O O . LEU A 1 106 ? 1.269 6.680 6.588 1.00 91.19 106 LEU A O 1
ATOM 855 N N . LEU A 1 107 ? 2.009 7.242 8.631 1.00 92.06 107 LEU A N 1
ATOM 856 C CA . LEU A 1 107 ? 3.421 7.307 8.255 1.00 92.06 107 LEU A CA 1
ATOM 857 C C . LEU A 1 107 ? 3.965 5.937 7.854 1.00 92.06 107 LEU A C 1
ATOM 859 O O . LEU A 1 107 ? 4.707 5.850 6.884 1.00 92.06 107 LEU A O 1
ATOM 863 N N . ALA A 1 108 ? 3.587 4.867 8.554 1.00 90.31 108 ALA A N 1
ATOM 864 C CA . ALA A 1 108 ? 3.975 3.511 8.183 1.00 90.31 108 ALA A CA 1
ATOM 865 C C . ALA A 1 108 ? 3.356 3.097 6.841 1.00 90.31 108 ALA A C 1
ATOM 867 O O . ALA A 1 108 ? 4.062 2.571 5.986 1.00 90.31 108 ALA A O 1
ATOM 868 N N . PHE A 1 109 ? 2.067 3.385 6.629 1.00 90.88 109 PHE A N 1
ATOM 869 C CA . PHE A 1 109 ? 1.393 3.159 5.349 1.00 90.88 109 PHE A CA 1
ATOM 870 C C . PHE A 1 109 ? 2.092 3.918 4.214 1.00 90.88 109 PHE A C 1
ATOM 872 O O . PHE A 1 109 ? 2.474 3.317 3.215 1.00 90.88 109 PHE A O 1
ATOM 879 N N . LEU A 1 110 ? 2.347 5.215 4.404 1.00 92.62 110 LEU A N 1
ATOM 880 C CA . LEU A 1 110 ? 3.073 6.041 3.443 1.00 92.62 110 LEU A CA 1
ATOM 881 C C . LEU A 1 110 ? 4.492 5.512 3.197 1.00 92.62 110 LEU A C 1
ATOM 883 O O . LEU A 1 110 ? 4.937 5.464 2.056 1.00 92.62 110 LEU A O 1
ATOM 887 N N . GLY A 1 111 ? 5.186 5.081 4.250 1.00 92.94 111 GLY A N 1
ATOM 888 C CA . GLY A 1 111 ? 6.520 4.498 4.171 1.00 92.94 111 GLY A CA 1
ATOM 889 C C . GLY A 1 111 ? 6.552 3.219 3.337 1.00 92.94 111 GLY A C 1
ATOM 890 O O . GLY A 1 111 ? 7.424 3.085 2.485 1.00 92.94 111 GLY A O 1
ATOM 891 N N . ILE A 1 112 ? 5.581 2.316 3.519 1.00 92.38 112 ILE A N 1
ATOM 892 C CA . ILE A 1 112 ? 5.439 1.104 2.696 1.00 92.38 112 ILE A CA 1
ATOM 893 C C . ILE A 1 112 ? 5.198 1.483 1.232 1.00 92.38 112 ILE A C 1
ATOM 895 O O . ILE A 1 112 ? 5.850 0.929 0.350 1.00 92.38 112 ILE A O 1
ATOM 899 N N . THR A 1 113 ? 4.321 2.454 0.969 1.00 91.06 113 THR A N 1
ATOM 900 C CA . THR A 1 113 ? 4.039 2.925 -0.393 1.00 91.06 113 THR A CA 1
ATOM 901 C C . THR A 1 113 ? 5.279 3.515 -1.059 1.00 91.06 113 THR A C 1
ATOM 903 O O . THR A 1 113 ? 5.622 3.118 -2.168 1.00 91.06 113 THR A O 1
ATOM 906 N N . ILE A 1 114 ? 5.995 4.416 -0.381 1.00 93.31 114 ILE A N 1
ATOM 907 C CA . ILE A 1 114 ? 7.229 5.022 -0.903 1.00 93.31 114 ILE A CA 1
ATOM 908 C C . ILE A 1 114 ? 8.290 3.947 -1.149 1.00 93.31 114 ILE A C 1
ATOM 910 O O . ILE A 1 114 ? 8.930 3.94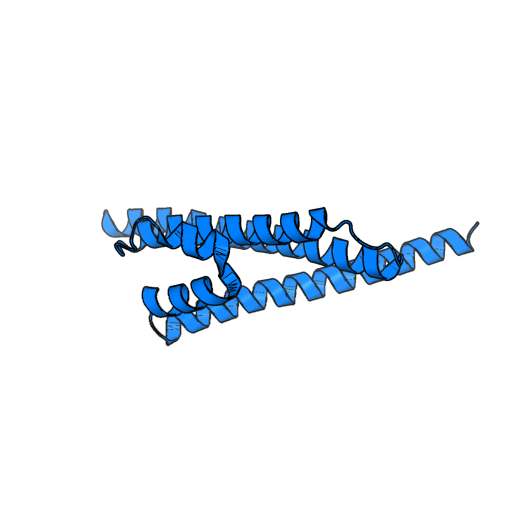2 -2.198 1.00 93.31 114 ILE A O 1
ATOM 914 N N . LEU A 1 115 ? 8.465 3.014 -0.212 1.00 94.12 115 LEU A N 1
ATOM 915 C CA . LEU A 1 115 ? 9.429 1.929 -0.355 1.00 94.12 115 LEU A CA 1
ATOM 916 C C . LEU A 1 115 ? 9.092 1.041 -1.562 1.00 94.12 115 LEU A C 1
ATOM 918 O O . LEU A 1 115 ? 9.979 0.734 -2.354 1.00 94.12 115 LEU A O 1
ATOM 922 N N . ALA A 1 116 ? 7.821 0.675 -1.738 1.00 93.44 116 ALA A N 1
ATOM 923 C CA . ALA A 1 116 ? 7.363 -0.106 -2.884 1.00 93.44 116 ALA A CA 1
ATOM 924 C C . ALA A 1 116 ? 7.627 0.619 -4.214 1.00 93.44 116 ALA A C 1
ATOM 926 O O . ALA A 1 116 ? 8.107 -0.006 -5.157 1.00 93.44 116 ALA A O 1
ATOM 927 N N . VAL A 1 117 ? 7.390 1.936 -4.270 1.00 93.25 117 VAL A N 1
ATOM 928 C CA . VAL A 1 117 ? 7.703 2.782 -5.435 1.00 93.25 117 VAL A CA 1
ATOM 929 C C . VAL A 1 117 ? 9.203 2.780 -5.735 1.00 93.25 117 VAL A C 1
ATOM 931 O O . VAL A 1 117 ? 9.589 2.580 -6.884 1.00 93.25 117 VAL A O 1
ATOM 934 N N . ILE A 1 118 ? 10.060 2.962 -4.725 1.00 95.00 118 ILE A N 1
ATOM 935 C CA . ILE A 1 118 ? 11.522 2.965 -4.903 1.00 95.00 118 ILE A CA 1
ATOM 936 C C . ILE A 1 118 ? 12.003 1.612 -5.437 1.00 95.00 118 ILE A C 1
ATOM 938 O O . ILE A 1 118 ? 12.779 1.565 -6.390 1.00 95.00 118 ILE A O 1
ATOM 942 N N . ILE A 1 119 ? 11.532 0.508 -4.853 1.00 94.12 119 ILE A N 1
ATOM 943 C CA . ILE A 1 119 ? 11.920 -0.842 -5.281 1.00 94.12 119 ILE A CA 1
ATOM 944 C C . ILE A 1 119 ? 11.448 -1.106 -6.718 1.00 94.12 119 ILE A C 1
ATOM 946 O O . ILE A 1 119 ? 12.236 -1.570 -7.543 1.00 94.12 119 ILE A O 1
ATOM 950 N N . ALA A 1 120 ? 10.196 -0.766 -7.039 1.00 92.62 120 ALA A N 1
ATOM 951 C CA . ALA A 1 120 ? 9.646 -0.884 -8.389 1.00 92.62 120 ALA A CA 1
ATOM 952 C C . ALA A 1 120 ? 10.458 -0.079 -9.414 1.00 92.62 120 ALA A C 1
ATOM 954 O O . ALA A 1 120 ? 10.758 -0.576 -10.502 1.00 92.62 120 ALA A O 1
ATOM 955 N N . PHE A 1 121 ? 10.878 1.133 -9.048 1.00 92.94 121 PHE A N 1
ATOM 956 C CA . PHE A 1 121 ? 11.697 1.994 -9.895 1.00 92.94 121 PHE A CA 1
ATOM 957 C C . PHE A 1 121 ? 13.063 1.374 -10.197 1.00 92.94 121 PHE A C 1
ATOM 959 O O . PHE A 1 121 ? 13.447 1.262 -11.362 1.00 92.94 121 PHE A O 1
ATOM 966 N N . VAL A 1 122 ? 13.766 0.902 -9.163 1.00 93.62 122 VAL A N 1
ATOM 967 C CA . VAL A 1 122 ? 15.072 0.240 -9.313 1.00 93.62 122 VAL A CA 1
ATOM 968 C C . VAL A 1 122 ? 14.959 -0.998 -10.203 1.00 93.62 122 VAL A C 1
ATOM 970 O O . VAL A 1 122 ? 15.753 -1.165 -11.128 1.00 93.62 122 VAL A O 1
ATOM 973 N N . ILE A 1 123 ? 13.954 -1.845 -9.972 1.00 91.38 123 ILE A N 1
ATOM 974 C CA . ILE A 1 123 ? 13.743 -3.063 -10.767 1.00 91.38 123 ILE A CA 1
ATOM 975 C C . ILE A 1 123 ? 13.429 -2.723 -12.224 1.00 91.38 123 ILE A C 1
ATOM 977 O O . ILE A 1 123 ? 13.994 -3.337 -13.127 1.00 91.38 123 ILE A O 1
ATOM 981 N N . THR A 1 124 ? 12.593 -1.716 -12.469 1.00 89.69 124 THR A N 1
ATOM 982 C CA . THR A 1 124 ? 12.253 -1.288 -13.832 1.00 89.69 124 THR A CA 1
ATOM 983 C C . THR A 1 124 ? 13.486 -0.787 -14.590 1.00 89.69 124 THR A C 1
ATOM 985 O O . THR A 1 124 ? 13.663 -1.128 -15.759 1.00 89.69 124 THR A O 1
ATOM 988 N N . ILE A 1 125 ? 14.382 -0.039 -13.934 1.00 89.88 125 ILE A N 1
ATOM 989 C CA . ILE A 1 125 ? 15.659 0.385 -14.533 1.00 89.88 125 ILE A CA 1
ATOM 990 C C . ILE A 1 125 ? 16.512 -0.829 -14.913 1.00 89.88 125 ILE A C 1
ATOM 992 O O . ILE A 1 125 ? 16.990 -0.907 -16.044 1.00 89.88 125 ILE A O 1
ATOM 996 N N . ILE A 1 126 ? 16.681 -1.784 -13.994 1.00 90.94 126 ILE A N 1
ATOM 997 C CA . ILE A 1 126 ? 17.489 -2.990 -14.229 1.00 90.94 126 ILE A CA 1
ATOM 998 C C . ILE A 1 126 ? 16.936 -3.789 -15.415 1.00 90.94 126 ILE A C 1
ATOM 1000 O O . ILE A 1 126 ? 17.698 -4.188 -16.297 1.00 90.94 126 ILE A O 1
ATOM 1004 N N . LEU A 1 127 ? 15.615 -3.984 -15.466 1.00 88.19 127 LEU A N 1
ATOM 1005 C CA . LEU A 1 127 ? 14.953 -4.698 -16.558 1.00 88.19 127 LEU A CA 1
ATOM 1006 C C . LEU A 1 127 ? 15.154 -3.992 -17.902 1.00 88.19 127 LEU A C 1
ATOM 1008 O O . LEU A 1 127 ? 15.512 -4.643 -18.881 1.00 88.19 127 LEU A O 1
ATOM 1012 N N . ASN A 1 128 ? 14.988 -2.669 -17.951 1.00 87.19 128 ASN A N 1
ATOM 1013 C CA . ASN A 1 128 ? 15.164 -1.905 -19.186 1.00 87.19 128 ASN A CA 1
ATOM 1014 C C . ASN A 1 128 ? 16.611 -1.930 -19.696 1.00 87.19 128 ASN A C 1
ATOM 1016 O O . ASN A 1 128 ? 16.827 -2.104 -20.895 1.00 87.19 128 ASN A O 1
ATOM 1020 N N . ILE A 1 129 ? 17.603 -1.825 -18.805 1.00 89.06 129 ILE A N 1
ATOM 1021 C CA . ILE A 1 129 ? 19.020 -1.965 -19.177 1.00 89.06 129 ILE A CA 1
ATOM 1022 C C . ILE A 1 129 ? 19.286 -3.369 -19.737 1.00 89.06 129 ILE A C 1
ATOM 1024 O O . ILE A 1 129 ? 19.916 -3.504 -20.784 1.00 89.06 129 ILE A O 1
ATOM 1028 N N . GLY A 1 130 ? 18.775 -4.413 -19.077 1.00 87.19 130 GLY A N 1
ATOM 1029 C CA . GLY A 1 130 ? 18.929 -5.794 -19.537 1.00 87.19 130 GLY A CA 1
ATOM 1030 C C . GLY A 1 130 ? 18.335 -6.025 -20.930 1.00 87.19 130 GLY A C 1
ATOM 1031 O O . GLY A 1 130 ? 18.991 -6.616 -21.787 1.00 87.19 130 GLY A O 1
ATOM 1032 N N . ILE A 1 131 ? 17.130 -5.506 -21.184 1.00 86.25 131 ILE A N 1
ATOM 1033 C CA . ILE A 1 131 ? 16.473 -5.586 -22.499 1.00 86.25 131 ILE A CA 1
ATOM 1034 C C . ILE A 1 131 ? 17.305 -4.869 -23.573 1.00 86.25 131 ILE A C 1
ATOM 1036 O O . ILE A 1 131 ? 17.495 -5.420 -24.657 1.00 86.25 131 ILE A O 1
ATOM 1040 N N . ALA A 1 132 ? 17.839 -3.680 -23.274 1.00 85.94 132 ALA A N 1
ATOM 1041 C CA . ALA A 1 132 ? 18.654 -2.910 -24.214 1.00 85.94 132 ALA A CA 1
ATOM 1042 C C . ALA A 1 132 ? 19.970 -3.618 -24.580 1.00 85.94 132 ALA A C 1
ATOM 1044 O O . ALA A 1 132 ? 20.359 -3.639 -25.744 1.00 85.94 132 ALA A O 1
ATOM 1045 N N . ILE A 1 133 ? 20.645 -4.248 -23.614 1.00 88.88 133 ILE A N 1
ATOM 1046 C CA . ILE A 1 133 ? 21.877 -5.010 -23.883 1.00 88.88 133 ILE A CA 1
ATOM 1047 C C . ILE A 1 133 ? 21.589 -6.197 -24.814 1.00 88.88 133 ILE A C 1
ATOM 1049 O O . ILE A 1 133 ? 22.341 -6.447 -25.755 1.00 88.88 133 ILE A O 1
ATOM 1053 N N . ILE A 1 134 ? 20.484 -6.914 -24.581 1.00 88.50 134 ILE A N 1
ATOM 1054 C CA . ILE A 1 134 ? 20.089 -8.067 -25.403 1.00 88.50 134 ILE A CA 1
ATOM 1055 C C . ILE A 1 134 ? 19.711 -7.641 -26.828 1.00 88.50 134 ILE A C 1
ATOM 1057 O O . ILE A 1 134 ? 19.954 -8.403 -27.763 1.00 88.50 134 ILE A O 1
ATOM 1061 N N . SER A 1 135 ? 19.118 -6.456 -27.016 1.00 82.75 135 SER A N 1
ATOM 1062 C CA . SER A 1 135 ? 18.732 -5.988 -28.352 1.00 82.75 135 SER A CA 1
ATOM 1063 C C . SER A 1 135 ? 19.919 -5.533 -29.199 1.00 82.75 135 SER A C 1
ATOM 1065 O O . SER A 1 135 ? 19.895 -5.753 -30.400 1.00 82.75 135 SER A O 1
ATOM 1067 N N . VAL A 1 136 ? 20.958 -4.948 -28.592 1.00 82.25 136 VAL A N 1
ATOM 1068 C CA . VAL A 1 136 ? 22.176 -4.498 -29.297 1.00 82.25 136 VAL A CA 1
ATOM 1069 C C . VAL A 1 136 ? 23.062 -5.671 -29.732 1.00 82.25 136 VAL A C 1
ATOM 1071 O O . VAL A 1 136 ? 23.816 -5.552 -30.692 1.00 82.25 136 VAL A O 1
ATOM 1074 N N . GLY A 1 137 ? 22.993 -6.805 -29.028 1.00 74.50 137 GLY A N 1
ATOM 1075 C CA . GLY A 1 137 ? 23.750 -8.015 -29.365 1.00 74.50 137 GLY A CA 1
ATOM 1076 C C . GLY A 1 137 ? 23.142 -8.882 -30.478 1.00 74.50 137 GLY A C 1
ATOM 1077 O O . GLY A 1 137 ? 23.732 -9.910 -30.808 1.00 74.50 137 GLY A O 1
ATOM 1078 N N . LYS A 1 138 ? 21.974 -8.512 -31.015 1.00 60.25 138 LYS A N 1
ATOM 1079 C CA . LYS A 1 138 ? 21.319 -9.159 -32.163 1.00 60.25 138 LYS A CA 1
ATOM 1080 C C . LYS A 1 138 ? 21.471 -8.302 -33.410 1.00 60.25 138 LYS A C 1
ATOM 1082 O O . LYS A 1 138 ? 21.610 -8.911 -34.491 1.00 60.25 138 LYS A O 1
#

Foldseek 3Di:
DVVVVLLVVLVVVLVVLLVQLLVLLLVLLLVVVLCVVVVHDDDPVSVVVSLQSNLLSLLVNCVSVCVSLVPCDDPCLSVCSSVPVVPSVLVCLCVSPNDPRSVVVVVSVVVSNVVSNVVSVVVSVVVVVVVVVVVVVD

pLDDT: mean 84.3, std 12.7, range [46.09, 95.0]

Radius of gyration: 18.75 Å; chains: 1; bounding box: 44×27×64 Å